Protein AF-W1I7E2-F1 (afdb_monomer_lite)

Sequence (70 aa):
CYGDLQDLSGKVFVIPMATSTSHVKLHANVSEPISAMTMCQRFNSEQERGQSLFSLATQSYDNDLLLYKR

Organism: Salmo trutta (NCBI:txid8032)

Radius of gyration: 13.85 Å; chains: 1; bounding box: 30×33×35 Å

InterPro domains:
  IPR001759 Pentraxin domain [PF00354] (11-69)
  IPR001759 Pentraxin domain [PS51828] (9-70)
  IPR051005 Pentraxin domain-containing protein [PTHR45869] (6-69)

Foldseek 3Di:
DDDPDDDQVVHDDDQPDDDPPRDDDDDDPDPDDDPDDDDDDDDDDPDPDKDFPDADADPVGRGPDTDIDD

pLDDT: mean 88.66, std 7.48, range [52.75, 95.19]

Structure (mmCIF, N/CA/C/O backbone):
data_AF-W1I7E2-F1
#
_entry.id   AF-W1I7E2-F1
#
loop_
_atom_site.group_PDB
_atom_site.id
_atom_site.type_symbol
_atom_site.label_atom_id
_atom_site.label_alt_id
_atom_site.label_comp_id
_atom_site.label_asym_id
_atom_site.label_entity_id
_atom_site.label_seq_id
_atom_site.pdbx_PDB_ins_code
_atom_site.Cartn_x
_atom_site.Cartn_y
_atom_site.Cartn_z
_atom_site.occupancy
_atom_site.B_iso_or_equiv
_atom_site.auth_seq_id
_atom_site.auth_comp_id
_atom_site.auth_asym_id
_atom_site.auth_atom_id
_atom_site.pdbx_PDB_model_num
ATOM 1 N N . CYS A 1 1 ? 8.536 17.105 3.208 1.00 52.75 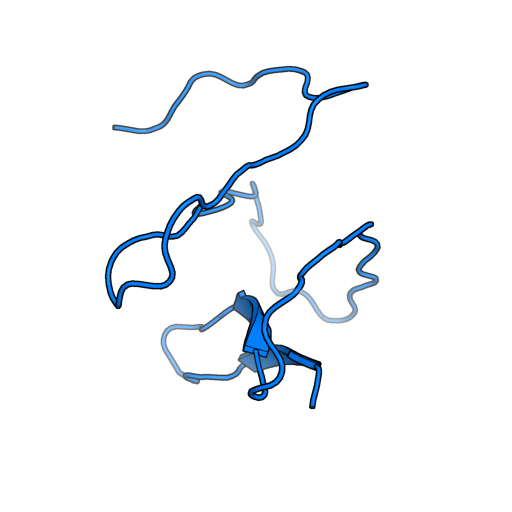1 CYS A N 1
ATOM 2 C CA . CYS A 1 1 ? 8.250 17.354 1.783 1.00 52.75 1 CYS A CA 1
ATOM 3 C C . CYS A 1 1 ? 6.992 16.586 1.418 1.00 52.75 1 CYS A C 1
ATOM 5 O O . CYS A 1 1 ? 7.018 15.366 1.500 1.00 52.75 1 CYS A O 1
ATOM 7 N N . TYR A 1 2 ? 5.900 17.281 1.113 1.00 59.03 2 TYR A N 1
ATOM 8 C CA . TYR A 1 2 ? 4.736 16.678 0.466 1.00 59.03 2 TYR A CA 1
ATOM 9 C C . TYR A 1 2 ? 4.813 17.078 -1.009 1.00 59.03 2 TYR A C 1
ATOM 11 O O . TYR A 1 2 ? 5.160 18.223 -1.293 1.00 59.03 2 TYR A O 1
ATOM 19 N N . GLY A 1 3 ? 4.636 16.122 -1.922 1.00 65.56 3 GLY A N 1
ATOM 20 C CA . GLY A 1 3 ? 4.599 16.425 -3.353 1.00 65.56 3 GLY A CA 1
ATOM 21 C C . GLY A 1 3 ? 3.308 17.159 -3.703 1.00 65.56 3 GLY A C 1
ATOM 22 O O . GLY A 1 3 ? 2.301 16.985 -3.018 1.00 65.56 3 GLY A O 1
ATOM 23 N N . ASP A 1 4 ? 3.329 17.969 -4.757 1.00 78.38 4 ASP A N 1
ATOM 24 C CA .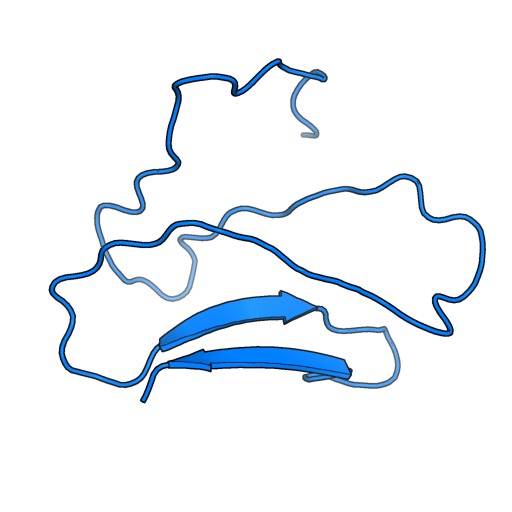 ASP A 1 4 ? 2.112 18.608 -5.254 1.00 78.38 4 ASP A CA 1
ATOM 25 C C . ASP A 1 4 ? 1.091 17.560 -5.714 1.00 78.38 4 ASP A C 1
ATOM 27 O O . ASP A 1 4 ? 1.447 16.454 -6.137 1.00 78.38 4 ASP A O 1
ATOM 31 N N . LEU A 1 5 ? -0.194 17.916 -5.645 1.00 83.38 5 LEU A N 1
ATOM 32 C CA . LEU A 1 5 ? -1.261 17.057 -6.142 1.00 83.38 5 LEU A CA 1
ATOM 33 C C . LEU A 1 5 ? -1.055 16.841 -7.649 1.00 83.38 5 LEU A C 1
ATOM 35 O O . LEU A 1 5 ? -1.099 17.792 -8.429 1.00 83.38 5 LEU A O 1
ATOM 39 N N . GLN A 1 6 ? -0.815 15.598 -8.058 1.00 86.88 6 GLN A N 1
ATOM 40 C CA . GLN A 1 6 ? -0.509 15.270 -9.445 1.00 86.88 6 GLN A CA 1
ATOM 41 C C . GLN A 1 6 ? -1.456 14.198 -9.974 1.00 86.88 6 GLN A C 1
ATOM 43 O O . GLN A 1 6 ? -1.716 13.199 -9.307 1.00 86.88 6 GLN A O 1
ATOM 48 N N . ASP A 1 7 ? -1.933 14.399 -11.203 1.00 90.81 7 ASP A N 1
ATOM 49 C CA . ASP A 1 7 ? -2.654 13.367 -11.935 1.00 90.81 7 ASP A CA 1
ATOM 50 C C . ASP A 1 7 ? -1.687 12.247 -12.359 1.00 90.81 7 ASP A C 1
ATOM 52 O O . ASP A 1 7 ? -0.666 12.468 -13.028 1.00 90.81 7 ASP A O 1
ATOM 56 N N . LEU A 1 8 ? -2.021 11.033 -11.926 1.00 92.25 8 LEU A N 1
ATOM 57 C CA . LEU A 1 8 ? -1.278 9.804 -12.186 1.00 92.25 8 LEU A CA 1
ATOM 58 C C . LEU A 1 8 ? -1.969 8.917 -13.229 1.00 92.25 8 LEU A C 1
ATOM 60 O O . LEU A 1 8 ? -1.574 7.766 -13.414 1.00 92.25 8 LEU A O 1
ATOM 64 N N . SER A 1 9 ? -2.978 9.431 -13.932 1.00 94.75 9 SER A N 1
ATOM 65 C CA . SER A 1 9 ? -3.644 8.723 -15.024 1.00 94.75 9 SER A CA 1
ATOM 66 C C . SER A 1 9 ? -2.628 8.241 -16.067 1.00 94.75 9 SER A C 1
ATOM 68 O O . SER A 1 9 ? -1.817 9.010 -16.580 1.00 94.75 9 SER A O 1
ATOM 70 N N . GLY A 1 10 ? -2.637 6.934 -16.349 1.00 95.00 10 GLY A N 1
ATOM 71 C CA . GLY A 1 10 ? -1.699 6.290 -17.279 1.00 95.00 10 GLY A CA 1
ATOM 72 C C . GLY A 1 10 ? -0.265 6.114 -16.757 1.00 95.00 10 GLY A C 1
ATOM 73 O O . GLY A 1 10 ? 0.583 5.615 -17.494 1.00 95.00 10 GLY A O 1
ATOM 74 N N . LYS A 1 11 ? 0.021 6.493 -15.506 1.00 95.19 11 LYS A N 1
ATOM 75 C CA . LYS A 1 11 ? 1.334 6.336 -14.866 1.00 95.19 11 LYS A CA 1
ATOM 76 C C . LYS A 1 11 ? 1.317 5.209 -13.837 1.00 95.19 11 LYS A C 1
ATOM 78 O O . LYS A 1 11 ? 0.266 4.774 -13.372 1.00 95.19 11 LYS A O 1
ATOM 83 N N . VAL A 1 12 ? 2.509 4.745 -13.473 1.00 94.88 12 VAL A N 1
ATOM 84 C CA . VAL A 1 12 ? 2.712 3.698 -12.468 1.00 94.88 12 VAL A CA 1
ATOM 85 C C . VAL A 1 12 ? 3.818 4.096 -11.502 1.00 94.88 12 VAL A C 1
ATOM 87 O O . VAL A 1 12 ? 4.766 4.785 -11.879 1.00 94.88 12 VAL A O 1
ATOM 90 N N . PHE A 1 13 ? 3.714 3.632 -10.260 1.00 93.44 13 PHE A N 1
ATOM 91 C CA . PHE A 1 13 ? 4.830 3.680 -9.326 1.00 93.44 13 PHE A CA 1
ATOM 92 C C . PHE A 1 13 ? 5.749 2.489 -9.579 1.00 93.44 13 PHE A C 1
ATOM 94 O O . PHE A 1 13 ? 5.301 1.344 -9.579 1.00 93.44 13 PHE A O 1
ATOM 101 N N . VAL A 1 14 ? 7.037 2.763 -9.775 1.00 93.62 14 VAL A N 1
ATOM 102 C CA . VAL A 1 14 ? 8.065 1.730 -9.906 1.00 93.62 14 VAL A CA 1
ATOM 103 C C . VAL A 1 14 ? 8.918 1.752 -8.649 1.00 93.62 14 VAL A C 1
ATOM 105 O O . VAL A 1 14 ? 9.558 2.756 -8.345 1.00 93.62 14 VAL A O 1
ATOM 108 N N . ILE A 1 15 ? 8.928 0.637 -7.922 1.00 91.25 15 ILE A N 1
ATOM 109 C CA . ILE A 1 15 ? 9.845 0.401 -6.808 1.00 91.25 15 ILE A CA 1
ATOM 110 C C . ILE A 1 15 ? 10.914 -0.560 -7.338 1.00 91.25 15 ILE A C 1
ATOM 112 O O . ILE A 1 15 ? 10.669 -1.763 -7.390 1.00 91.25 15 ILE A O 1
ATOM 116 N N . PRO A 1 16 ? 12.071 -0.049 -7.798 1.00 85.94 16 PRO A N 1
ATOM 117 C CA . PRO A 1 16 ? 13.028 -0.849 -8.563 1.00 85.94 16 PRO A CA 1
ATOM 118 C C . PRO A 1 16 ? 13.754 -1.885 -7.702 1.00 85.94 16 PRO A C 1
ATOM 120 O O . PRO A 1 16 ? 14.271 -2.868 -8.223 1.00 85.94 16 PRO A O 1
ATOM 123 N N . MET A 1 17 ? 13.815 -1.663 -6.388 1.00 84.44 17 MET A N 1
ATOM 124 C CA . MET A 1 17 ? 14.504 -2.543 -5.460 1.00 84.44 17 MET A CA 1
ATOM 125 C C . MET A 1 17 ? 13.718 -2.660 -4.161 1.00 84.44 17 MET A C 1
ATOM 127 O O . MET A 1 17 ? 13.317 -1.662 -3.562 1.00 84.44 17 MET A O 1
ATOM 131 N N . ALA A 1 18 ? 13.528 -3.896 -3.711 1.00 80.06 18 ALA A N 1
ATOM 132 C CA . ALA A 1 18 ? 12.866 -4.173 -2.452 1.00 80.06 18 ALA A CA 1
ATOM 133 C C . ALA A 1 18 ? 13.831 -3.918 -1.284 1.00 80.06 18 ALA A C 1
ATOM 135 O O . ALA A 1 18 ? 14.630 -4.782 -0.922 1.00 80.06 18 ALA A O 1
ATOM 136 N N . THR A 1 19 ? 13.745 -2.727 -0.700 1.00 87.25 19 THR A N 1
ATOM 137 C CA . THR A 1 19 ? 14.492 -2.330 0.500 1.00 87.25 19 THR A CA 1
ATOM 138 C C . THR A 1 19 ? 13.526 -2.023 1.646 1.00 87.25 19 THR A C 1
ATOM 140 O O . THR A 1 19 ? 12.322 -1.896 1.433 1.00 87.25 19 THR A O 1
ATOM 143 N N . SER A 1 20 ? 14.036 -1.881 2.871 1.00 85.50 20 SER A N 1
ATOM 144 C CA . SER A 1 20 ? 13.218 -1.495 4.030 1.00 85.50 20 SER A CA 1
ATOM 145 C C . SER A 1 20 ? 12.746 -0.037 3.993 1.00 85.50 20 SER A C 1
ATOM 147 O O . SER A 1 20 ? 11.881 0.342 4.778 1.00 85.50 20 SER A O 1
ATOM 149 N N . THR A 1 21 ? 13.301 0.791 3.103 1.00 88.19 21 THR A N 1
ATOM 150 C CA . THR A 1 21 ? 13.023 2.233 3.041 1.00 88.19 21 THR A CA 1
ATOM 151 C C . THR A 1 21 ? 12.339 2.661 1.748 1.00 88.19 21 THR A C 1
ATOM 153 O O . THR A 1 21 ? 11.758 3.743 1.709 1.00 88.19 21 THR A O 1
ATOM 156 N N . SER A 1 22 ? 12.336 1.828 0.705 1.00 91.00 22 SER A N 1
ATOM 157 C CA . SER A 1 22 ? 11.656 2.119 -0.559 1.00 91.00 22 SER A CA 1
ATOM 158 C C . SER A 1 22 ? 10.148 1.906 -0.433 1.00 91.00 22 SER A C 1
ATOM 160 O O . SER A 1 22 ? 9.661 0.781 -0.473 1.00 91.00 22 SER A O 1
ATOM 162 N N . HIS A 1 23 ? 9.402 3.000 -0.292 1.00 91.94 23 HIS A N 1
ATOM 163 C CA . HIS A 1 23 ? 7.944 2.985 -0.229 1.00 91.94 23 HIS A CA 1
ATOM 164 C C . HIS A 1 23 ? 7.362 4.304 -0.742 1.00 91.94 23 HIS A C 1
ATOM 166 O O . HIS A 1 23 ? 8.039 5.333 -0.774 1.00 91.94 23 HIS A O 1
ATOM 172 N N . VAL A 1 24 ? 6.085 4.271 -1.113 1.00 91.69 24 VAL A N 1
ATOM 173 C CA . VAL A 1 24 ? 5.303 5.465 -1.442 1.00 91.69 24 VAL A CA 1
ATOM 174 C C . VAL A 1 24 ? 4.303 5.687 -0.314 1.00 91.69 24 VAL A C 1
ATOM 176 O O . VAL A 1 24 ? 3.534 4.787 0.014 1.00 91.69 24 VAL A O 1
ATOM 179 N N . LYS A 1 25 ? 4.314 6.879 0.293 1.00 91.88 25 LYS A N 1
ATOM 180 C CA . LYS A 1 25 ? 3.285 7.285 1.257 1.00 91.88 25 LYS A CA 1
ATOM 181 C C . LYS A 1 25 ? 2.174 8.019 0.523 1.00 91.88 25 LYS A C 1
ATOM 183 O O . LYS A 1 25 ? 2.420 9.046 -0.105 1.00 91.88 25 LYS A O 1
ATOM 188 N N . LEU A 1 26 ? 0.959 7.492 0.620 1.00 89.25 26 LEU A N 1
ATOM 189 C CA . LEU A 1 26 ? -0.237 8.163 0.131 1.00 89.25 26 LEU A CA 1
ATOM 190 C C . LEU A 1 26 ? -0.785 9.046 1.248 1.00 89.25 26 LEU A C 1
ATOM 192 O O . LEU A 1 26 ? -1.025 8.570 2.356 1.00 89.25 26 LEU A O 1
ATOM 196 N N . HIS A 1 27 ? -0.984 10.325 0.953 1.00 88.19 27 HIS A N 1
ATOM 197 C CA . HIS A 1 27 ? -1.659 11.236 1.865 1.00 88.19 27 HIS A CA 1
ATOM 198 C C . HIS A 1 27 ? -3.077 11.453 1.358 1.00 88.19 27 HIS A C 1
ATOM 200 O O . HIS A 1 27 ? -3.285 12.005 0.279 1.00 88.19 27 HIS A O 1
ATOM 206 N N . ALA A 1 28 ? -4.048 10.992 2.136 1.00 83.31 28 ALA A N 1
ATOM 207 C CA . ALA A 1 28 ? -5.455 11.239 1.884 1.00 83.31 28 ALA A CA 1
ATOM 208 C C . ALA A 1 28 ? -5.955 12.319 2.847 1.00 83.31 28 ALA A C 1
ATOM 210 O O . ALA A 1 28 ? -5.532 12.375 4.002 1.00 83.31 28 ALA A O 1
ATOM 211 N N . ASN A 1 29 ? -6.863 13.1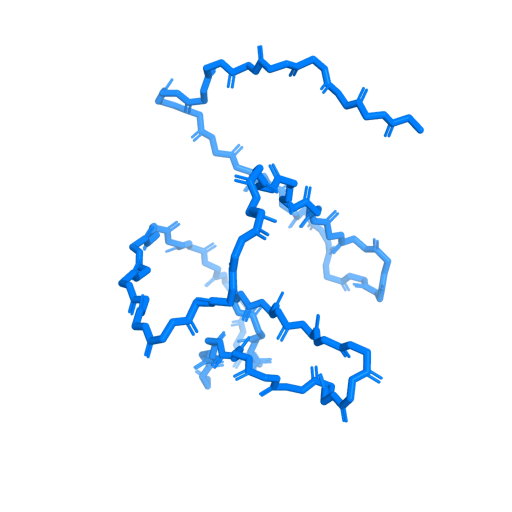72 2.375 1.00 83.69 29 ASN A N 1
ATOM 212 C CA . ASN A 1 29 ? -7.530 14.147 3.230 1.00 83.69 29 ASN A CA 1
ATOM 213 C C . ASN A 1 29 ? -8.699 13.466 3.957 1.00 83.69 29 ASN A C 1
ATOM 215 O O . ASN A 1 29 ? -9.849 13.575 3.541 1.00 83.69 29 ASN A O 1
ATOM 219 N N . VAL A 1 30 ? -8.372 12.678 4.982 1.00 83.06 30 VAL A N 1
ATOM 220 C CA . VAL A 1 30 ? -9.340 11.942 5.803 1.00 83.06 30 VAL A CA 1
ATOM 221 C C . VAL A 1 30 ? -9.512 12.698 7.114 1.00 83.06 30 VAL A C 1
ATOM 223 O O . VAL A 1 30 ? -8.613 12.704 7.951 1.00 83.06 30 VAL A O 1
ATOM 226 N N . SER A 1 31 ? -10.652 13.366 7.275 1.00 81.31 31 SER A N 1
ATOM 227 C CA . SER A 1 31 ? -10.989 14.129 8.484 1.00 81.31 31 SER A CA 1
ATOM 228 C C . SER A 1 31 ? -11.781 13.322 9.511 1.00 81.31 31 SER A C 1
ATOM 230 O O . SER A 1 31 ? -11.836 13.706 10.675 1.00 81.31 31 SER A O 1
ATOM 232 N N . GLU A 1 32 ? -12.392 12.213 9.092 1.00 86.50 32 GLU A N 1
ATOM 233 C CA . GLU A 1 32 ? -13.259 11.378 9.922 1.00 86.50 32 GLU A CA 1
ATOM 234 C C . GLU A 1 32 ? -12.822 9.907 9.886 1.00 86.50 32 GLU A C 1
ATOM 236 O O . GLU A 1 32 ? -12.206 9.473 8.907 1.00 86.50 32 GLU A O 1
ATOM 241 N N . PRO A 1 33 ? -13.136 9.114 10.927 1.00 85.81 33 PRO A N 1
ATOM 242 C CA . PRO A 1 33 ? -12.817 7.693 10.950 1.00 85.81 33 PRO A CA 1
ATOM 243 C C . PRO A 1 33 ? -13.444 6.935 9.774 1.00 85.81 33 PRO A C 1
ATOM 245 O O . PRO A 1 33 ? -14.633 7.070 9.483 1.00 85.81 33 PRO A O 1
ATOM 248 N N . ILE A 1 34 ? -12.651 6.084 9.126 1.00 86.56 34 ILE A N 1
ATOM 249 C CA . ILE A 1 34 ? -13.112 5.241 8.022 1.00 86.56 34 ILE A CA 1
ATOM 250 C C . ILE A 1 34 ? -13.807 4.008 8.610 1.00 86.56 34 ILE A C 1
ATOM 252 O O . ILE A 1 34 ? -13.153 3.139 9.178 1.00 86.56 34 ILE A O 1
ATOM 256 N N . SER A 1 35 ? -15.130 3.916 8.467 1.00 88.19 35 SER A N 1
ATOM 257 C CA . SER A 1 35 ? -15.916 2.756 8.924 1.00 88.19 35 SER A CA 1
ATOM 258 C C . SER A 1 35 ? -15.982 1.623 7.895 1.00 88.19 35 SER A C 1
ATOM 260 O O . SER A 1 35 ? -16.141 0.460 8.257 1.00 88.19 35 SER A O 1
ATOM 262 N N . ALA A 1 36 ? -15.850 1.957 6.610 1.00 88.69 36 ALA A N 1
ATOM 263 C CA . ALA A 1 36 ? -15.801 1.015 5.502 1.00 88.69 36 ALA A CA 1
ATOM 264 C C . ALA A 1 36 ? -14.896 1.562 4.393 1.00 88.69 36 ALA A C 1
ATOM 266 O O . ALA A 1 36 ? -14.931 2.751 4.079 1.00 88.69 36 ALA A O 1
ATOM 267 N N . MET A 1 37 ? -14.101 0.688 3.775 1.00 86.38 37 MET A N 1
ATOM 268 C CA . MET A 1 37 ? -13.171 1.053 2.708 1.00 86.38 37 MET A CA 1
ATOM 269 C C . MET A 1 37 ? -13.251 0.043 1.569 1.00 86.38 37 MET A C 1
ATOM 271 O O . MET A 1 37 ? -13.304 -1.163 1.794 1.00 86.38 37 MET A O 1
ATOM 275 N N . THR A 1 38 ? -13.215 0.540 0.334 1.00 91.69 38 THR A N 1
ATOM 276 C CA . THR A 1 38 ? -12.947 -0.273 -0.857 1.00 91.69 38 THR A CA 1
ATOM 277 C C . THR A 1 38 ? -11.619 0.172 -1.447 1.00 91.69 38 THR A C 1
ATOM 279 O O . THR A 1 38 ? -11.365 1.369 -1.568 1.00 91.69 38 THR A O 1
ATOM 282 N N . MET A 1 39 ? -10.769 -0.784 -1.806 1.00 89.50 39 MET A N 1
ATOM 283 C CA . MET A 1 39 ? -9.438 -0.518 -2.335 1.00 89.50 39 MET A CA 1
ATOM 284 C C . MET A 1 39 ? -9.246 -1.264 -3.651 1.00 89.50 39 MET A C 1
ATOM 286 O O . MET A 1 39 ? -9.458 -2.472 -3.730 1.00 89.50 39 MET A O 1
ATOM 290 N N . CYS A 1 40 ? -8.845 -0.525 -4.683 1.00 92.19 40 CYS A N 1
ATOM 291 C CA . CYS A 1 40 ? -8.589 -1.049 -6.016 1.00 92.19 40 CYS A CA 1
ATOM 292 C C . CYS A 1 40 ? -7.195 -0.615 -6.455 1.00 92.19 40 CYS A C 1
ATOM 294 O O . CYS A 1 40 ? -6.894 0.577 -6.469 1.00 92.19 40 CYS A O 1
ATOM 296 N N . GLN A 1 41 ? -6.364 -1.566 -6.871 1.00 92.88 41 GLN A N 1
ATOM 297 C CA . GLN A 1 41 ? -5.087 -1.261 -7.504 1.00 92.88 41 GLN A CA 1
ATOM 298 C C . GLN A 1 41 ? -4.693 -2.341 -8.504 1.00 92.88 41 GLN A C 1
ATOM 300 O O . GLN A 1 41 ? -5.066 -3.507 -8.372 1.00 92.88 41 GLN A O 1
ATOM 305 N N . ARG A 1 42 ? -3.910 -1.943 -9.505 1.00 94.00 42 ARG A N 1
ATOM 306 C CA . ARG A 1 42 ? -3.216 -2.865 -10.404 1.00 94.00 42 ARG A CA 1
ATOM 307 C C . ARG A 1 42 ? -1.787 -2.987 -9.902 1.00 94.00 42 ARG A C 1
ATOM 309 O O . ARG A 1 42 ? -1.149 -1.970 -9.653 1.00 94.00 42 ARG A O 1
ATOM 316 N N . PHE A 1 43 ? -1.293 -4.210 -9.760 1.00 93.25 43 PHE A N 1
ATOM 317 C CA . PHE A 1 43 ? 0.085 -4.459 -9.355 1.00 93.25 43 PHE A CA 1
ATOM 318 C C . PHE A 1 43 ? 0.718 -5.484 -10.296 1.00 93.25 43 PHE A C 1
ATOM 320 O O . PHE A 1 43 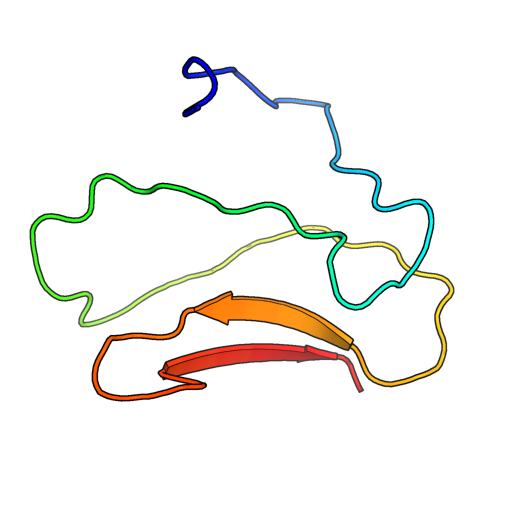? 0.034 -6.363 -10.820 1.00 93.25 43 PHE A O 1
ATOM 327 N N . ASN A 1 44 ? 2.027 -5.368 -10.495 1.00 93.25 44 ASN A N 1
ATOM 328 C CA . ASN A 1 44 ? 2.844 -6.367 -11.166 1.00 93.25 44 ASN A CA 1
ATOM 329 C C . ASN A 1 44 ? 4.161 -6.487 -10.396 1.00 93.25 44 ASN A C 1
ATOM 331 O O . ASN A 1 44 ? 4.760 -5.469 -10.053 1.00 93.25 44 ASN A O 1
ATOM 335 N N . SER A 1 45 ? 4.567 -7.709 -10.071 1.00 91.12 45 SER A N 1
ATOM 336 C CA . SER A 1 45 ? 5.782 -7.986 -9.308 1.00 91.12 45 SER A CA 1
ATOM 337 C C . SER A 1 45 ? 6.294 -9.374 -9.665 1.00 91.12 45 SER A C 1
ATOM 339 O O . SER A 1 45 ? 5.521 -10.332 -9.644 1.00 91.12 45 SER A O 1
ATOM 341 N N . GLU A 1 46 ? 7.590 -9.462 -9.955 1.00 89.19 46 GLU A N 1
ATOM 342 C CA . GLU A 1 46 ? 8.332 -10.714 -10.175 1.00 89.19 46 GLU A CA 1
ATOM 343 C C . GLU A 1 46 ? 8.866 -11.309 -8.863 1.00 89.19 46 GLU A C 1
ATOM 345 O O . GLU A 1 46 ? 9.559 -12.322 -8.844 1.00 89.19 46 GLU A O 1
ATOM 350 N N . GLN A 1 47 ? 8.602 -10.653 -7.733 1.00 85.19 47 GLN A N 1
ATOM 351 C CA . GLN A 1 47 ? 9.076 -11.124 -6.447 1.00 85.19 47 GLN A CA 1
ATOM 352 C C . GLN A 1 47 ? 8.202 -12.299 -5.972 1.00 85.19 47 GLN A C 1
ATOM 354 O O . GLN A 1 47 ? 6.995 -12.155 -5.796 1.00 85.19 47 GLN A O 1
ATOM 359 N N . GLU A 1 48 ? 8.847 -13.435 -5.702 1.00 86.25 48 GLU A N 1
ATOM 360 C CA . GLU A 1 48 ? 8.193 -14.694 -5.291 1.00 86.25 48 GLU A CA 1
ATOM 361 C C . GLU A 1 48 ? 7.911 -14.799 -3.782 1.00 86.25 48 GLU A C 1
ATOM 363 O O . GLU A 1 48 ? 7.183 -15.676 -3.333 1.00 86.25 48 GLU A O 1
ATOM 368 N N . ARG A 1 49 ? 8.511 -13.923 -2.964 1.00 88.62 49 ARG A N 1
ATOM 369 C CA . ARG A 1 49 ? 8.235 -13.888 -1.519 1.00 88.62 49 ARG A CA 1
ATOM 370 C C . ARG A 1 49 ? 6.974 -13.074 -1.260 1.00 88.62 49 ARG A C 1
ATOM 372 O O . ARG A 1 49 ? 6.721 -12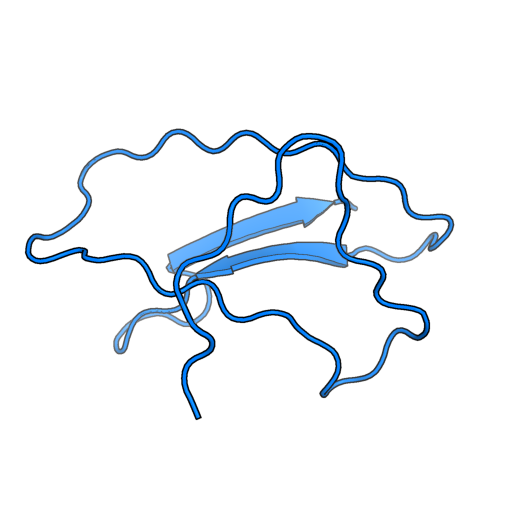.107 -1.983 1.00 88.62 49 ARG A O 1
ATOM 379 N N . GLY A 1 50 ? 6.273 -13.376 -0.173 1.00 91.25 50 GLY A N 1
ATOM 380 C CA . GLY A 1 50 ? 5.086 -12.616 0.184 1.00 91.25 50 GLY A CA 1
ATOM 381 C C . GLY A 1 50 ? 5.385 -11.130 0.435 1.00 91.25 50 GLY A C 1
ATOM 382 O O . GLY A 1 50 ? 6.416 -10.755 1.005 1.00 91.25 50 GLY A O 1
ATOM 383 N N . GLN A 1 51 ? 4.483 -10.276 -0.039 1.00 91.56 51 GLN A N 1
ATOM 384 C C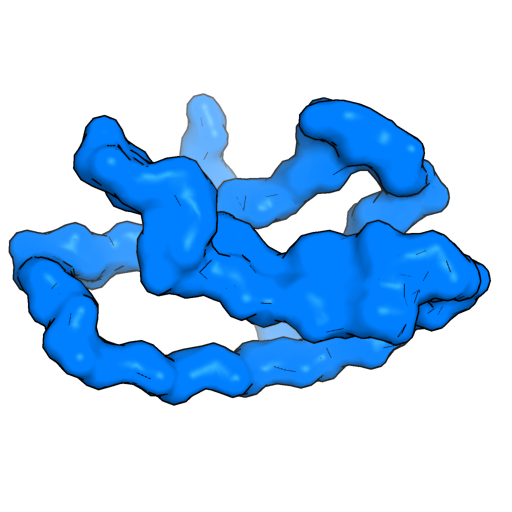A . GLN A 1 51 ? 4.638 -8.828 -0.142 1.00 91.56 51 GLN A CA 1
ATOM 385 C C . GLN A 1 51 ? 3.401 -8.104 0.378 1.00 91.56 51 GLN A C 1
ATOM 387 O O . GLN A 1 51 ? 2.267 -8.447 0.039 1.00 91.56 51 GLN A O 1
ATOM 392 N N . SER A 1 52 ? 3.631 -7.032 1.135 1.00 92.62 52 SER A N 1
ATOM 393 C CA . SER A 1 52 ? 2.592 -6.038 1.391 1.00 92.62 52 SER A CA 1
ATOM 394 C C . SER A 1 52 ? 2.403 -5.191 0.137 1.00 92.62 52 SER A C 1
ATOM 396 O O . SER A 1 52 ? 3.332 -4.520 -0.310 1.00 92.62 52 SER A O 1
ATOM 398 N N . LEU A 1 53 ? 1.208 -5.256 -0.447 1.00 93.81 53 LEU A N 1
ATOM 399 C CA . LEU A 1 53 ? 0.823 -4.434 -1.590 1.00 93.81 53 LEU A CA 1
ATOM 400 C C . LEU A 1 53 ? 0.222 -3.094 -1.148 1.00 93.81 53 LEU A C 1
ATOM 402 O O . LEU A 1 53 ? 0.210 -2.148 -1.928 1.00 93.81 53 LEU A O 1
ATOM 406 N N . PHE A 1 54 ? -0.315 -3.024 0.071 1.00 94.56 54 PHE A N 1
ATOM 407 C CA . PHE A 1 54 ? -0.803 -1.800 0.699 1.00 94.56 54 PHE A CA 1
ATOM 408 C C . PHE A 1 54 ? -0.793 -1.965 2.212 1.00 94.56 54 PHE A C 1
ATOM 410 O O . PHE A 1 54 ? -1.227 -2.997 2.721 1.00 94.56 54 PHE A O 1
ATOM 417 N N . SER A 1 55 ? -0.336 -0.932 2.913 1.00 94.44 55 SER A N 1
ATOM 418 C CA . SER A 1 55 ? -0.238 -0.913 4.368 1.00 94.44 55 SER A CA 1
ATOM 419 C C . SER A 1 55 ? -0.750 0.417 4.897 1.00 94.44 55 SER A C 1
ATOM 421 O O . SER A 1 55 ? -0.243 1.473 4.514 1.00 94.44 55 SER A O 1
ATOM 423 N N . LEU A 1 56 ? -1.713 0.353 5.809 1.00 93.31 56 LEU A N 1
ATOM 424 C CA . LEU A 1 56 ? -2.207 1.474 6.591 1.00 93.31 56 LEU A CA 1
ATOM 425 C C . LEU A 1 56 ? -2.117 1.089 8.066 1.00 93.31 56 LEU A C 1
ATOM 427 O O . LEU A 1 56 ? -2.789 0.167 8.525 1.00 93.31 56 LEU A O 1
ATOM 431 N N . ALA A 1 57 ? -1.258 1.811 8.777 1.00 93.12 57 ALA A N 1
ATOM 432 C CA . ALA A 1 57 ? -1.141 1.751 10.223 1.00 93.12 57 ALA A CA 1
ATOM 433 C C . ALA A 1 57 ? -1.822 2.984 10.818 1.00 93.12 57 ALA A C 1
ATOM 435 O O . ALA A 1 57 ? -1.724 4.083 10.257 1.00 93.12 57 ALA A O 1
ATOM 436 N N . THR A 1 58 ? -2.471 2.817 11.961 1.00 90.44 58 THR A N 1
ATOM 437 C CA . THR A 1 58 ? -2.923 3.932 12.795 1.00 90.44 58 THR A CA 1
ATOM 438 C C . THR A 1 58 ? -2.043 4.031 14.030 1.00 90.44 58 THR A C 1
ATOM 440 O O . THR A 1 58 ? -1.185 3.190 14.280 1.00 90.44 58 THR A O 1
ATOM 443 N N . GLN A 1 59 ? -2.239 5.078 14.830 1.00 90.31 59 GLN A N 1
ATOM 444 C CA . GLN A 1 59 ? -1.467 5.253 16.059 1.00 90.31 59 GLN A CA 1
ATOM 445 C C . GLN A 1 59 ? -1.679 4.106 17.066 1.00 90.31 59 GLN A C 1
ATOM 447 O O . GLN A 1 59 ? -0.832 3.888 17.929 1.00 90.31 59 GLN A O 1
ATOM 452 N N . SER A 1 60 ? -2.799 3.388 16.961 1.00 93.75 60 SER A N 1
ATOM 453 C CA . SER A 1 60 ? -3.164 2.296 17.864 1.00 93.75 60 SER A CA 1
ATOM 454 C C . SER A 1 60 ? -2.842 0.908 17.309 1.00 93.75 60 SER A C 1
ATOM 456 O O . SER A 1 60 ? -2.710 -0.023 18.101 1.00 93.75 60 SER A O 1
ATOM 458 N N . TYR A 1 61 ? -2.719 0.753 15.984 1.00 93.69 61 TYR A N 1
ATOM 459 C CA . TYR A 1 61 ? -2.601 -0.553 15.335 1.00 93.69 61 TYR A CA 1
ATOM 460 C C . TYR A 1 61 ? -1.631 -0.533 14.148 1.00 93.69 61 TYR A C 1
ATOM 462 O O . TYR A 1 61 ? -1.809 0.225 13.194 1.00 93.69 61 TYR A O 1
ATOM 470 N N . ASP A 1 62 ? -0.654 -1.443 14.167 1.00 94.12 62 ASP A N 1
ATOM 471 C CA . ASP A 1 62 ? 0.366 -1.560 13.114 1.00 94.12 62 ASP A CA 1
ATOM 472 C C . ASP A 1 62 ? -0.207 -2.022 11.763 1.00 94.12 62 ASP A C 1
ATOM 474 O O . ASP A 1 62 ? 0.219 -1.558 10.709 1.00 94.12 62 ASP A O 1
ATOM 478 N N . ASN A 1 63 ? -1.180 -2.937 11.784 1.00 93.44 63 ASN A N 1
ATOM 479 C CA . ASN A 1 63 ? -1.788 -3.541 10.593 1.00 93.44 63 ASN A CA 1
ATOM 480 C C . ASN A 1 63 ? -3.296 -3.276 10.550 1.00 93.44 63 ASN A C 1
ATOM 482 O O . ASN A 1 63 ? -4.076 -4.203 10.336 1.00 93.44 63 ASN A O 1
ATOM 486 N N . ASP A 1 64 ? -3.702 -2.030 10.796 1.00 91.56 64 ASP A N 1
ATOM 487 C CA . ASP A 1 64 ? -5.120 -1.648 10.809 1.00 91.56 64 ASP A CA 1
ATOM 488 C C . ASP A 1 64 ? -5.803 -1.992 9.471 1.00 91.56 64 ASP A C 1
ATOM 490 O O . ASP A 1 64 ? -6.883 -2.579 9.429 1.00 91.56 64 ASP A O 1
ATOM 494 N N . LEU A 1 65 ? -5.104 -1.748 8.353 1.00 91.31 65 LEU A N 1
ATOM 495 C CA . LEU A 1 65 ? -5.465 -2.317 7.056 1.00 91.31 65 LEU A CA 1
ATOM 496 C C . LEU A 1 65 ? -4.220 -2.744 6.276 1.00 91.31 65 LEU A C 1
ATOM 498 O O . LEU A 1 65 ? -3.383 -1.925 5.893 1.00 91.31 65 LEU A O 1
ATOM 502 N N . LEU A 1 66 ? -4.125 -4.042 5.991 1.00 94.00 66 LEU A N 1
ATOM 503 C CA . LEU A 1 66 ? -3.013 -4.642 5.258 1.00 94.00 66 LEU A CA 1
ATOM 504 C C . LEU A 1 66 ? -3.537 -5.486 4.092 1.00 94.00 66 LEU A C 1
ATOM 506 O O . LEU A 1 66 ? -4.222 -6.486 4.300 1.00 94.00 66 LEU A O 1
ATOM 510 N N . LEU A 1 67 ? -3.155 -5.127 2.864 1.00 94.50 67 LEU A N 1
ATOM 511 C CA . LEU A 1 67 ? -3.323 -5.996 1.702 1.00 94.50 67 LEU A CA 1
ATOM 512 C C . LEU A 1 67 ? -2.016 -6.740 1.447 1.00 94.50 67 LEU A C 1
ATOM 514 O O . LEU A 1 67 ? -1.031 -6.156 0.995 1.00 94.50 67 LEU A O 1
ATOM 518 N N . TYR A 1 68 ? -2.028 -8.042 1.702 1.00 93.94 68 TYR A N 1
ATOM 519 C CA . TYR A 1 68 ? -0.858 -8.896 1.561 1.00 93.94 68 TYR A CA 1
ATOM 520 C C . TYR A 1 68 ? -1.046 -9.914 0.437 1.00 93.94 68 TYR A C 1
ATOM 522 O O . TYR A 1 68 ? -2.037 -10.646 0.410 1.00 93.94 68 TYR A O 1
ATOM 530 N N . LYS A 1 69 ? -0.071 -9.990 -0.469 1.00 91.69 69 LYS A N 1
ATOM 531 C CA . LYS A 1 69 ? 0.060 -11.078 -1.438 1.00 91.69 69 LYS A CA 1
ATOM 532 C C . LYS A 1 69 ? 1.034 -12.101 -0.874 1.00 91.69 69 LYS A C 1
ATOM 534 O O . LYS A 1 69 ? 2.150 -11.734 -0.520 1.00 91.69 69 LYS A O 1
ATOM 539 N N . ARG A 1 70 ? 0.603 -13.359 -0.799 1.00 85.44 70 ARG A N 1
ATOM 540 C CA . ARG A 1 70 ? 1.495 -14.478 -0.486 1.00 85.44 70 ARG A CA 1
ATOM 541 C C . ARG A 1 70 ? 2.374 -14.820 -1.674 1.00 85.44 70 ARG A C 1
ATOM 543 O O . ARG A 1 70 ? 1.844 -14.770 -2.808 1.00 85.44 70 ARG A O 1
#

Secondary structure (DSSP, 8-state):
-PPPP---TT------S--SS----------S--S-------------S-EEEEEE--SS-TTSEEEEE-